Protein AF-A0A163LYG1-F1 (afdb_monomer_lite)

Secondary structure (DSSP, 8-state):
-PBPSSSS-TT-B---EEEEE--B-TT--SPEEES-S-HHHHHHHHHHHHT--GGGTGGGGG-EEEEETTPPBP-SSS---EEEEE--TT--TTTTHHHHHHHHHTT-EEEEEE-

InterPro domains:
  IPR029058 Alpha/Beta hydrolase fold [G3DSA:3.40.50.1820] (2-115)
  IPR029058 Alpha/Beta hydrolase fold [SSF53474] (12-114)

Structure (mmCIF, N/CA/C/O backbone):
data_AF-A0A163LYG1-F1
#
_entry.id   AF-A0A163LYG1-F1
#
loop_
_atom_site.group_PDB
_atom_site.id
_atom_site.type_symbol
_atom_site.label_atom_id
_atom_site.label_alt_id
_atom_site.label_comp_id
_atom_site.label_asym_id
_atom_site.label_entity_id
_atom_site.label_seq_id
_atom_site.pdbx_PDB_ins_code
_atom_site.Cartn_x
_atom_site.Cartn_y
_atom_site.Cartn_z
_atom_site.occupancy
_atom_site.B_iso_or_equiv
_atom_site.auth_seq_id
_atom_site.auth_comp_id
_atom_site.auth_asym_id
_atom_site.auth_atom_id
_atom_site.pdbx_PDB_model_num
ATOM 1 N N . MET A 1 1 ? -10.546 10.184 -18.354 1.00 76.56 1 MET A N 1
ATOM 2 C CA . MET A 1 1 ? -9.294 9.550 -17.885 1.00 76.56 1 MET A CA 1
ATOM 3 C C . MET A 1 1 ? -8.137 10.274 -18.556 1.00 76.56 1 MET A C 1
ATOM 5 O O . MET A 1 1 ? -8.327 10.710 -19.684 1.00 76.56 1 MET A O 1
ATOM 9 N N . ARG A 1 2 ? -7.017 10.506 -17.861 1.00 90.44 2 ARG A N 1
ATOM 10 C CA . ARG A 1 2 ? -5.856 11.225 -18.423 1.00 90.44 2 ARG A CA 1
ATOM 11 C C . ARG A 1 2 ? -5.076 10.302 -19.372 1.00 90.44 2 ARG A C 1
ATOM 13 O O . ARG A 1 2 ? -5.060 9.099 -19.132 1.00 90.44 2 ARG A O 1
ATOM 20 N N . GLU A 1 3 ? -4.407 10.857 -20.379 1.00 90.56 3 GLU A N 1
ATOM 21 C CA . GLU A 1 3 ? -3.452 10.114 -21.218 1.00 90.56 3 GLU A CA 1
ATOM 22 C C . GLU A 1 3 ? -2.226 9.625 -20.421 1.00 90.56 3 GLU A C 1
ATOM 24 O O . GLU A 1 3 ? -1.814 10.252 -19.427 1.00 90.56 3 GLU A O 1
ATOM 29 N N . GLU A 1 4 ? -1.657 8.502 -20.865 1.00 91.06 4 GLU A N 1
ATOM 30 C CA . GLU A 1 4 ? -0.372 7.969 -20.414 1.00 91.06 4 GLU A CA 1
ATOM 31 C C . GLU A 1 4 ? 0.779 8.618 -21.196 1.00 91.06 4 GLU A C 1
ATOM 33 O O . GLU A 1 4 ? 0.868 8.510 -22.415 1.00 91.06 4 GLU A O 1
ATOM 38 N N . LEU A 1 5 ? 1.677 9.299 -20.483 1.00 87.75 5 LEU A N 1
ATOM 39 C CA . LEU A 1 5 ? 2.778 10.058 -21.086 1.00 87.75 5 LEU A CA 1
ATOM 40 C C . LEU A 1 5 ? 4.059 9.224 -21.221 1.00 87.75 5 LEU A C 1
ATOM 42 O O . LEU A 1 5 ? 4.970 9.618 -21.944 1.00 87.75 5 LEU A O 1
ATOM 46 N N . ASN A 1 6 ? 4.128 8.078 -20.538 1.00 84.31 6 ASN A N 1
ATOM 47 C CA . ASN A 1 6 ? 5.295 7.198 -20.511 1.00 84.31 6 ASN A CA 1
ATOM 48 C C . ASN A 1 6 ? 5.199 6.037 -21.515 1.00 84.31 6 ASN A C 1
ATOM 50 O O . ASN A 1 6 ? 5.961 5.077 -21.418 1.00 84.31 6 ASN A O 1
ATOM 54 N N . THR A 1 7 ? 4.274 6.102 -22.477 1.00 86.44 7 THR A N 1
ATOM 55 C CA . THR A 1 7 ? 4.123 5.080 -23.522 1.00 86.44 7 THR A CA 1
ATOM 56 C C . THR A 1 7 ? 4.019 5.710 -24.903 1.00 86.44 7 THR A C 1
ATOM 58 O O . THR A 1 7 ? 3.594 6.852 -25.041 1.00 86.44 7 THR A O 1
ATOM 61 N N . ALA A 1 8 ? 4.406 4.958 -25.935 1.00 87.25 8 ALA A N 1
ATOM 62 C CA . ALA A 1 8 ? 4.279 5.385 -27.329 1.00 87.25 8 ALA A CA 1
ATOM 63 C C . ALA A 1 8 ? 2.859 5.181 -27.896 1.00 87.25 8 ALA A C 1
ATOM 65 O O . ALA A 1 8 ? 2.603 5.547 -29.040 1.00 87.25 8 ALA A O 1
ATOM 66 N N . GLU A 1 9 ? 1.955 4.576 -27.121 1.00 91.00 9 GLU A N 1
ATOM 67 C CA . GLU A 1 9 ? 0.589 4.273 -27.532 1.00 91.00 9 GLU A CA 1
ATOM 68 C C . GLU A 1 9 ? -0.323 5.490 -27.289 1.00 91.00 9 GLU A C 1
ATOM 70 O O . GLU A 1 9 ? -0.592 5.831 -26.138 1.00 91.00 9 GLU A O 1
ATOM 75 N N . PRO A 1 10 ? -0.813 6.157 -28.350 1.00 81.00 10 PRO A N 1
ATOM 76 C CA . PRO A 1 10 ? -1.465 7.467 -28.248 1.00 81.00 10 PRO A CA 1
ATOM 77 C C . PRO A 1 10 ? -2.848 7.445 -27.580 1.00 81.00 10 PRO A C 1
ATOM 79 O O . PRO A 1 10 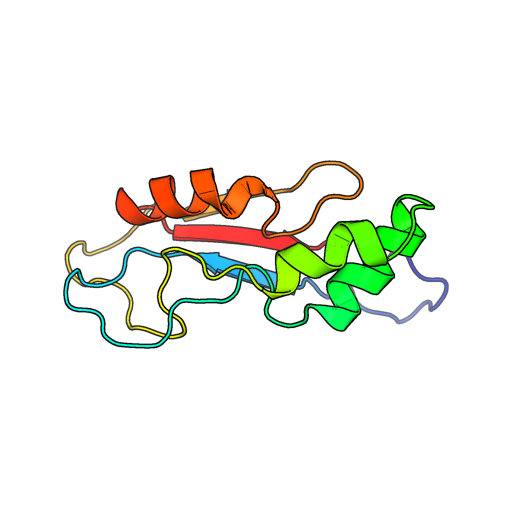? -3.356 8.504 -27.223 1.00 81.00 10 PRO A O 1
ATOM 82 N N . ASP A 1 11 ? -3.438 6.262 -27.397 1.00 89.56 11 ASP A N 1
ATOM 83 C CA . ASP A 1 11 ? -4.744 6.077 -26.754 1.00 89.56 11 ASP A CA 1
ATOM 84 C C . ASP A 1 11 ? -4.644 5.423 -25.371 1.00 89.56 11 ASP A C 1
ATOM 86 O O . ASP A 1 11 ? -5.670 5.202 -24.714 1.00 89.56 11 ASP A O 1
ATOM 90 N N . ASN A 1 12 ? -3.424 5.113 -24.921 1.00 91.19 12 ASN A N 1
ATOM 91 C CA . ASN A 1 12 ? -3.219 4.464 -23.642 1.00 91.19 12 ASN A CA 1
ATOM 92 C C . ASN A 1 12 ? -3.597 5.414 -22.501 1.00 91.19 12 ASN A C 1
ATOM 94 O O . ASN A 1 12 ? -3.168 6.571 -22.434 1.00 91.19 12 ASN A O 1
ATOM 98 N N . LYS A 1 13 ? -4.439 4.924 -21.594 1.00 92.50 13 LYS A N 1
ATOM 99 C CA . LYS A 1 13 ? -4.954 5.721 -20.485 1.00 92.50 13 LYS A CA 1
ATOM 100 C C . LYS A 1 13 ? -4.121 5.476 -19.246 1.00 92.50 13 LYS A C 1
ATOM 102 O O . LYS A 1 13 ? -3.729 4.358 -18.948 1.00 92.50 13 LYS A O 1
ATOM 107 N N . ARG A 1 14 ? -3.893 6.550 -18.492 1.00 92.06 14 ARG A N 1
ATOM 108 C CA . ARG A 1 14 ? -3.139 6.489 -17.248 1.00 92.06 14 ARG A CA 1
ATOM 109 C C . ARG A 1 14 ? -3.881 5.650 -16.215 1.00 92.06 14 ARG A C 1
ATOM 111 O O . ARG A 1 14 ? -4.900 6.095 -15.681 1.00 92.06 14 ARG A O 1
ATOM 118 N N . GLU A 1 15 ? -3.316 4.502 -15.886 1.00 91.38 15 GLU A N 1
ATOM 119 C CA . GLU A 1 15 ? -3.696 3.698 -14.730 1.00 91.38 15 GLU A CA 1
ATOM 120 C C . GLU A 1 15 ? -2.736 3.976 -13.572 1.00 91.38 15 GLU A C 1
ATOM 122 O O . GLU A 1 15 ? -1.602 4.396 -13.783 1.00 91.38 15 GLU A O 1
ATOM 127 N N . LEU A 1 16 ? -3.214 3.813 -12.340 1.00 91.31 16 LEU A N 1
ATOM 128 C CA . LEU A 1 16 ? -2.400 3.957 -11.136 1.00 91.31 16 LEU A CA 1
ATOM 129 C C . LEU A 1 16 ? -2.614 2.720 -10.281 1.00 91.31 16 LEU A C 1
ATOM 131 O O . LEU A 1 16 ? -3.743 2.437 -9.870 1.00 91.31 16 LEU A O 1
ATOM 135 N N . MET A 1 17 ? -1.533 2.008 -9.987 1.00 92.31 17 MET A N 1
ATOM 136 C CA . MET A 1 17 ? -1.581 0.944 -8.997 1.00 92.31 17 MET A CA 1
ATOM 137 C C . MET A 1 17 ? -1.428 1.571 -7.614 1.00 92.31 17 MET A C 1
ATOM 139 O O . MET A 1 17 ? -0.541 2.391 -7.379 1.00 92.31 17 MET A O 1
ATOM 143 N N . VAL A 1 18 ? -2.298 1.190 -6.683 1.00 95.56 18 VAL A N 1
ATOM 144 C CA . VAL A 1 18 ? -2.248 1.690 -5.309 1.00 95.56 18 VAL A CA 1
ATOM 145 C C . VAL A 1 18 ? -2.239 0.546 -4.316 1.00 95.56 18 VAL A C 1
ATOM 147 O O . VAL A 1 18 ? -2.827 -0.509 -4.545 1.00 95.56 18 VAL A O 1
ATOM 150 N N . GLN A 1 19 ? -1.594 0.778 -3.181 1.00 96.44 19 GLN A N 1
ATOM 151 C CA . GLN A 1 19 ? -1.684 -0.085 -2.013 1.00 96.44 19 GLN A CA 1
ATOM 152 C C . GLN A 1 19 ? -2.115 0.758 -0.822 1.00 96.44 19 GLN A C 1
ATOM 154 O O . GLN A 1 19 ? -1.637 1.876 -0.631 1.00 96.44 19 GLN A O 1
ATOM 159 N N . ILE A 1 20 ? -3.061 0.235 -0.047 1.00 97.56 20 ILE A N 1
ATOM 160 C CA . ILE A 1 20 ? -3.703 0.971 1.038 1.00 97.56 20 ILE A CA 1
ATOM 161 C C . ILE A 1 20 ? -3.410 0.251 2.347 1.00 97.56 20 ILE A C 1
ATOM 163 O O . ILE A 1 20 ? -3.716 -0.931 2.497 1.00 97.56 20 ILE A O 1
ATOM 167 N N . TRP A 1 21 ? -2.858 0.992 3.300 1.00 98.38 21 TRP A N 1
ATOM 168 C CA . TRP A 1 21 ? -2.715 0.579 4.687 1.00 98.38 21 TRP A CA 1
ATOM 169 C C . TRP A 1 21 ? -3.677 1.397 5.530 1.00 98.38 21 TRP A C 1
ATOM 171 O O . TRP A 1 21 ? -3.801 2.608 5.351 1.00 98.38 21 TRP A O 1
ATOM 181 N N . TYR A 1 22 ? -4.365 0.739 6.450 1.00 98.19 22 TYR A N 1
ATOM 182 C CA . TYR A 1 22 ? -5.356 1.383 7.296 1.00 98.19 22 TYR A CA 1
ATOM 183 C C . TYR A 1 22 ? -5.363 0.763 8.694 1.00 98.19 22 TYR A C 1
ATOM 185 O O . TYR A 1 22 ? -4.889 -0.366 8.869 1.00 98.19 22 TYR A O 1
ATOM 193 N N . PRO A 1 23 ? -5.887 1.483 9.702 1.00 98.00 23 PRO A N 1
ATOM 194 C CA . PRO A 1 23 ? -6.039 0.940 11.041 1.00 98.00 23 PRO A CA 1
ATOM 195 C C . PRO A 1 23 ? -6.990 -0.256 10.992 1.00 98.00 23 PRO A C 1
ATOM 197 O O . PRO A 1 23 ? -8.132 -0.127 10.561 1.00 98.00 23 PRO A O 1
ATOM 200 N N . ALA A 1 24 ? -6.527 -1.419 11.430 1.00 96.12 24 ALA A N 1
ATOM 201 C CA . ALA A 1 24 ? -7.352 -2.613 11.574 1.00 96.12 24 ALA A CA 1
ATOM 202 C C . ALA A 1 24 ? -7.656 -2.862 13.053 1.00 96.12 24 AL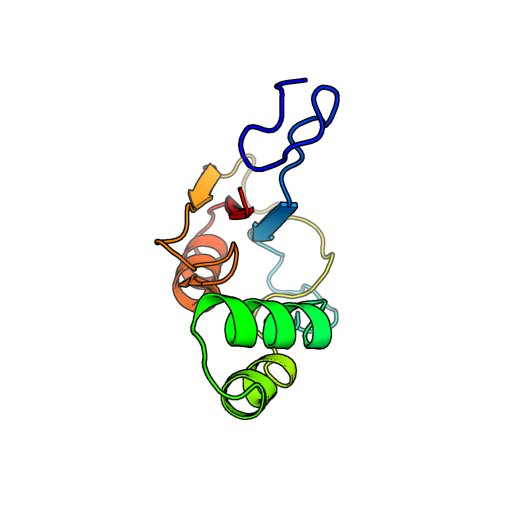A A C 1
ATOM 204 O O . ALA A 1 24 ? -6.924 -2.398 13.933 1.00 96.12 24 ALA A O 1
ATOM 205 N N . SER A 1 25 ? -8.717 -3.622 13.332 1.00 91.19 25 SER A N 1
ATOM 206 C CA . SER A 1 25 ? -9.014 -4.048 14.702 1.00 91.19 25 SER A CA 1
ATOM 207 C C . SER A 1 25 ? -7.808 -4.775 15.328 1.00 91.19 25 SER A C 1
ATOM 209 O O . SER A 1 25 ? -7.195 -5.616 14.663 1.00 91.19 25 SER A O 1
ATOM 211 N N . PRO A 1 26 ? -7.482 -4.551 16.618 1.00 84.81 26 PRO A N 1
ATOM 212 C CA . PRO A 1 26 ? -6.438 -5.307 17.315 1.00 84.81 26 PRO A CA 1
ATOM 213 C C . PRO A 1 26 ? -6.677 -6.824 17.331 1.00 84.81 26 PRO A C 1
ATOM 215 O O . PRO A 1 26 ? -5.738 -7.597 17.508 1.00 84.81 26 PRO A O 1
ATOM 218 N N . SER A 1 27 ? -7.931 -7.255 17.158 1.00 88.81 27 SER A N 1
ATOM 219 C CA . SER A 1 27 ? -8.324 -8.663 17.080 1.00 88.81 27 SER A CA 1
ATOM 220 C C . SER A 1 27 ? -8.409 -9.201 15.648 1.00 88.81 27 SER A C 1
ATOM 222 O O . SER A 1 27 ? -8.840 -10.343 15.467 1.00 88.81 27 SER A O 1
ATOM 224 N N . ALA A 1 28 ? -7.999 -8.415 14.642 1.00 90.62 28 ALA A N 1
ATOM 225 C CA . ALA A 1 28 ? -8.000 -8.823 13.243 1.00 90.62 28 ALA A CA 1
ATOM 226 C C . ALA A 1 28 ? -7.244 -10.145 13.057 1.00 90.62 28 ALA A C 1
ATOM 228 O O . ALA A 1 28 ? -6.078 -10.294 13.436 1.00 90.62 28 ALA A O 1
ATOM 229 N N . LYS A 1 29 ? -7.935 -11.120 12.463 1.00 90.31 29 LYS A N 1
ATOM 230 C CA . LYS A 1 29 ? -7.390 -12.436 12.123 1.00 90.31 29 LYS A CA 1
ATOM 231 C C . LYS A 1 29 ? -7.185 -12.505 10.619 1.00 90.31 29 LYS A C 1
ATOM 233 O O . LYS A 1 29 ? -7.999 -11.993 9.863 1.00 90.31 29 LYS A O 1
ATOM 238 N N . GLY A 1 30 ? -6.128 -13.178 10.190 1.00 91.44 30 GLY A N 1
ATOM 239 C CA . GLY A 1 30 ? -5.834 -13.359 8.776 1.00 91.44 30 GLY A CA 1
ATOM 240 C C . GLY A 1 30 ? -4.353 -13.586 8.533 1.00 91.44 30 GLY A C 1
ATOM 241 O O . GLY A 1 30 ? -3.552 -13.665 9.472 1.00 91.44 30 GLY A O 1
ATOM 242 N N . ASN A 1 31 ? -3.996 -13.686 7.258 1.00 94.62 31 ASN A N 1
ATOM 243 C CA . ASN A 1 31 ? -2.607 -13.810 6.853 1.00 94.62 31 ASN A CA 1
ATOM 244 C C . ASN A 1 31 ? -1.906 -12.460 6.969 1.00 94.62 31 ASN A C 1
ATOM 246 O O . ASN A 1 31 ? -2.471 -11.413 6.650 1.00 94.62 31 ASN A O 1
ATOM 250 N N . LYS A 1 32 ? -0.654 -12.495 7.431 1.00 95.50 32 LYS A N 1
ATOM 251 C CA . LYS A 1 32 ? 0.223 -11.335 7.308 1.00 95.50 32 LYS A CA 1
ATOM 252 C C . LYS A 1 32 ? 0.486 -11.071 5.834 1.00 95.50 32 LYS A C 1
ATOM 254 O O . LYS A 1 32 ? 0.836 -12.014 5.122 1.00 95.50 32 LYS A O 1
ATOM 259 N N . ALA A 1 33 ? 0.351 -9.813 5.434 1.00 96.00 33 ALA A N 1
ATOM 260 C CA . ALA A 1 33 ? 0.598 -9.404 4.063 1.00 96.00 33 ALA A CA 1
ATOM 261 C C . ALA A 1 33 ? 2.051 -9.701 3.674 1.00 96.00 33 ALA A C 1
ATOM 263 O O . ALA A 1 33 ? 2.952 -9.507 4.500 1.00 96.00 33 ALA A O 1
ATOM 264 N N . PRO A 1 34 ? 2.315 -10.191 2.454 1.00 95.88 34 PRO A N 1
ATOM 265 C CA . PRO A 1 34 ? 3.670 -10.203 1.929 1.00 95.88 34 PRO A CA 1
ATOM 266 C C . PRO A 1 34 ? 4.152 -8.760 1.720 1.00 95.88 34 PRO A C 1
ATOM 268 O O . PRO A 1 34 ? 3.347 -7.833 1.608 1.00 95.88 34 PRO A O 1
ATOM 271 N N . TYR A 1 35 ? 5.469 -8.554 1.674 1.00 94.94 35 TYR A N 1
ATOM 272 C CA . TYR A 1 35 ? 6.029 -7.235 1.368 1.00 94.94 35 TYR A CA 1
ATOM 273 C C . TYR A 1 35 ? 5.563 -6.732 -0.003 1.00 94.94 35 TYR A C 1
ATOM 275 O O . TYR A 1 35 ? 5.161 -5.577 -0.120 1.00 94.94 35 TYR A O 1
ATOM 283 N N . ASP A 1 36 ? 5.546 -7.616 -1.001 1.00 93.62 36 ASP A N 1
ATOM 284 C CA . ASP A 1 36 ? 4.924 -7.391 -2.303 1.00 93.62 36 ASP A CA 1
ATOM 285 C C . ASP A 1 36 ? 4.072 -8.611 -2.684 1.00 93.62 36 ASP A C 1
ATOM 287 O O . ASP A 1 36 ? 4.471 -9.751 -2.441 1.00 93.62 36 ASP A O 1
ATOM 291 N N . ALA A 1 37 ? 2.888 -8.379 -3.254 1.00 91.62 37 ALA A N 1
ATOM 292 C CA . ALA A 1 37 ? 1.971 -9.447 -3.655 1.00 91.62 37 ALA A CA 1
ATOM 293 C C . ALA A 1 37 ? 2.436 -10.194 -4.919 1.00 91.62 37 ALA A C 1
ATOM 295 O O . ALA A 1 37 ? 2.006 -11.323 -5.153 1.00 91.62 37 ALA A O 1
ATOM 296 N N . TYR A 1 38 ? 3.322 -9.586 -5.714 1.00 92.69 38 TYR A N 1
ATOM 297 C CA . TYR A 1 38 ? 3.818 -10.117 -6.982 1.00 92.69 38 TYR A CA 1
ATOM 298 C C . TYR A 1 38 ? 5.355 -10.103 -7.011 1.00 92.69 38 TYR A C 1
ATOM 300 O O . TYR A 1 38 ? 5.959 -9.357 -7.787 1.00 92.69 38 TYR A O 1
ATOM 308 N N . PRO A 1 39 ? 6.015 -10.934 -6.183 1.00 92.19 39 PRO A N 1
ATOM 309 C CA . PRO A 1 39 ? 7.464 -10.882 -6.007 1.00 92.19 39 PRO A CA 1
ATOM 310 C C . PRO A 1 39 ? 8.244 -11.101 -7.308 1.00 92.19 39 PRO A C 1
ATOM 312 O O . PRO A 1 39 ? 9.208 -10.387 -7.553 1.00 92.19 39 PRO A O 1
ATOM 315 N N . ASP A 1 40 ? 7.795 -11.994 -8.195 1.00 92.25 40 ASP A N 1
ATOM 316 C CA . ASP A 1 40 ? 8.480 -12.228 -9.474 1.00 92.25 40 ASP A CA 1
ATOM 317 C C . ASP A 1 40 ? 8.497 -10.974 -10.366 1.00 92.25 40 ASP A C 1
ATOM 319 O O . ASP A 1 40 ? 9.537 -10.640 -10.938 1.00 92.25 40 ASP A O 1
ATOM 323 N N . ILE A 1 41 ? 7.367 -10.256 -10.434 1.00 92.50 41 ILE A N 1
ATOM 324 C CA . ILE A 1 41 ? 7.225 -9.006 -11.200 1.00 92.50 41 ILE A CA 1
ATOM 325 C C . ILE A 1 41 ? 8.083 -7.910 -10.567 1.00 92.50 41 ILE A C 1
ATOM 327 O O . ILE A 1 41 ? 8.803 -7.199 -11.268 1.00 92.50 41 ILE A O 1
ATOM 331 N N . PHE A 1 42 ? 8.026 -7.795 -9.239 1.00 91.31 42 PHE A N 1
ATOM 332 C CA . PHE A 1 42 ? 8.823 -6.843 -8.477 1.00 91.31 42 PHE A CA 1
ATOM 333 C C . PHE A 1 42 ? 10.323 -7.034 -8.740 1.00 91.31 42 PHE A C 1
ATOM 335 O O . PHE A 1 42 ? 11.037 -6.079 -9.045 1.00 91.31 42 PHE A O 1
ATOM 342 N N . GLU A 1 43 ? 10.803 -8.274 -8.646 1.00 93.81 43 GLU A N 1
ATOM 343 C CA . GLU A 1 43 ? 12.209 -8.623 -8.826 1.00 93.81 43 GLU A CA 1
ATOM 344 C C . GLU A 1 43 ? 12.707 -8.313 -10.244 1.00 93.81 43 GLU A C 1
ATOM 346 O O . GLU A 1 43 ? 13.797 -7.757 -10.405 1.00 93.81 43 GLU A O 1
ATOM 351 N N . ASP A 1 44 ? 11.914 -8.653 -11.267 1.00 93.38 44 ASP A N 1
ATOM 352 C CA . ASP A 1 44 ? 12.248 -8.366 -12.664 1.00 93.38 44 ASP A CA 1
ATOM 353 C C . ASP A 1 44 ? 12.265 -6.858 -12.938 1.00 93.38 44 ASP A C 1
ATOM 355 O O . ASP A 1 44 ? 13.219 -6.352 -13.538 1.00 93.38 44 ASP A O 1
ATOM 359 N N . GLY A 1 45 ? 11.267 -6.124 -12.437 1.00 91.00 45 GLY A N 1
ATOM 360 C CA . GLY A 1 45 ? 11.187 -4.670 -12.579 1.00 91.00 45 GLY A CA 1
ATOM 361 C C . GLY A 1 45 ? 12.381 -3.953 -11.946 1.00 91.00 45 GLY A C 1
ATOM 362 O O . GLY A 1 45 ? 13.021 -3.122 -12.591 1.00 91.00 45 GLY A O 1
ATOM 363 N N . TYR A 1 46 ? 12.749 -4.320 -10.717 1.00 91.56 46 TYR A N 1
ATOM 364 C CA . TYR A 1 46 ? 13.898 -3.731 -10.022 1.00 91.56 46 TYR A CA 1
ATOM 365 C C . TYR A 1 46 ? 15.239 -4.089 -10.664 1.00 91.56 46 TYR A C 1
ATOM 367 O O . TYR A 1 46 ? 16.126 -3.236 -10.758 1.00 91.56 46 TYR A O 1
ATOM 375 N N . SER A 1 47 ? 15.394 -5.333 -11.126 1.00 94.12 47 SER A N 1
ATOM 376 C CA . SER A 1 47 ? 16.596 -5.765 -11.842 1.00 94.12 47 SER A CA 1
ATOM 377 C C . SER A 1 47 ? 16.830 -4.920 -13.095 1.00 94.12 47 SER A C 1
ATOM 379 O O . SER A 1 47 ? 17.945 -4.433 -13.297 1.00 94.12 47 SER A O 1
ATOM 381 N N . GLN A 1 48 ? 15.777 -4.685 -13.884 1.00 92.94 48 GLN A N 1
ATOM 382 C CA . GLN A 1 48 ? 15.833 -3.857 -15.089 1.00 92.94 48 GLN A CA 1
ATOM 383 C C . GLN A 1 48 ? 16.068 -2.380 -14.759 1.00 92.94 48 GLN A C 1
ATOM 385 O O . GLN A 1 48 ? 16.994 -1.777 -15.295 1.00 92.94 48 GLN A O 1
ATOM 390 N N . ALA A 1 49 ? 15.288 -1.805 -13.839 1.00 90.69 49 ALA A N 1
ATOM 391 C CA . ALA A 1 49 ? 15.368 -0.382 -13.505 1.00 90.69 49 ALA A CA 1
ATOM 392 C C . ALA A 1 49 ? 16.732 0.022 -12.920 1.00 90.69 49 ALA A C 1
ATOM 394 O O . ALA A 1 49 ? 17.226 1.120 -13.180 1.00 90.69 49 ALA A O 1
ATOM 395 N N . LEU A 1 50 ? 17.352 -0.861 -12.130 1.00 92.19 50 LEU A N 1
ATOM 396 C CA . LEU A 1 50 ? 18.622 -0.584 -11.455 1.00 92.19 50 LEU A CA 1
ATOM 397 C C . LEU A 1 50 ? 19.841 -1.222 -12.134 1.00 92.19 50 LEU A C 1
ATOM 399 O O . LEU A 1 50 ? 20.955 -1.023 -11.655 1.00 92.19 50 LEU A O 1
ATOM 403 N N . HIS A 1 51 ? 19.658 -1.971 -13.227 1.00 94.56 51 HIS A N 1
ATOM 404 C CA . HIS A 1 51 ? 20.718 -2.734 -13.902 1.00 94.56 51 HIS A CA 1
ATOM 405 C C . HIS A 1 51 ? 21.504 -3.650 -12.944 1.00 94.56 51 HIS A C 1
ATOM 407 O O . HIS A 1 51 ? 22.731 -3.749 -13.005 1.00 94.56 51 HIS A O 1
ATOM 413 N N . MET A 1 52 ? 20.792 -4.318 -12.032 1.00 95.00 52 MET A N 1
ATOM 414 C CA . MET A 1 52 ? 21.374 -5.175 -10.994 1.00 95.00 52 MET A CA 1
ATOM 415 C C . MET A 1 52 ? 20.862 -6.617 -11.082 1.00 95.00 52 MET A C 1
ATOM 417 O O . MET A 1 52 ? 19.747 -6.837 -11.551 1.00 95.00 52 MET A O 1
ATOM 421 N N . PRO A 1 53 ? 21.619 -7.623 -10.599 1.00 95.75 53 PRO A N 1
ATOM 422 C CA . PRO A 1 53 ? 21.174 -9.015 -10.625 1.00 95.75 53 PRO A CA 1
ATOM 423 C C . PRO A 1 53 ? 19.871 -9.248 -9.842 1.00 95.75 53 PRO A C 1
ATOM 425 O O . PRO A 1 53 ? 19.790 -8.904 -8.662 1.00 95.75 53 PRO A O 1
ATOM 428 N N . LYS A 1 54 ? 18.898 -9.938 -10.460 1.00 93.31 54 LYS A N 1
ATOM 429 C CA . LYS A 1 54 ? 17.600 -10.320 -9.856 1.00 93.31 54 LYS A CA 1
ATOM 430 C C . LYS A 1 54 ? 17.729 -10.953 -8.464 1.00 93.31 54 LYS A C 1
ATOM 432 O O . LYS A 1 54 ? 16.936 -10.676 -7.569 1.00 93.31 54 LYS A O 1
ATOM 437 N N . MET A 1 55 ? 18.774 -11.762 -8.255 1.00 92.62 55 MET A N 1
ATOM 438 C CA . MET A 1 55 ? 19.041 -12.453 -6.986 1.00 92.62 55 MET A CA 1
ATOM 439 C C . MET A 1 55 ? 19.100 -11.508 -5.772 1.00 92.62 55 MET A C 1
ATOM 441 O O . MET A 1 55 ? 18.771 -11.939 -4.670 1.00 92.62 55 MET A O 1
ATOM 445 N N . LEU A 1 56 ? 19.466 -10.233 -5.955 1.00 93.06 56 LEU A N 1
ATOM 446 C CA . LEU A 1 56 ? 19.514 -9.251 -4.866 1.00 93.06 56 LEU A CA 1
ATOM 447 C C . LEU A 1 56 ? 18.125 -8.890 -4.314 1.00 93.06 56 LEU A C 1
ATOM 449 O O . LEU A 1 56 ? 18.021 -8.497 -3.154 1.00 93.06 56 LEU A O 1
ATOM 453 N N . PHE A 1 57 ? 17.066 -9.053 -5.109 1.00 92.38 57 PHE A N 1
ATOM 454 C CA . PHE A 1 57 ? 15.698 -8.674 -4.738 1.00 92.38 57 PHE A CA 1
ATOM 455 C C . PHE A 1 57 ? 14.851 -9.860 -4.273 1.00 92.38 57 PHE A C 1
ATOM 457 O O . PH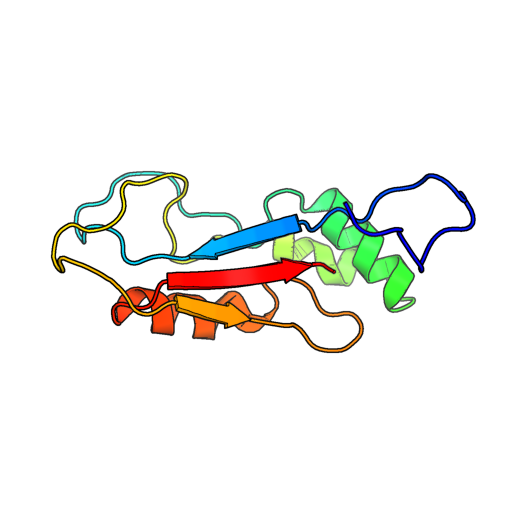E A 1 57 ? 13.848 -9.663 -3.592 1.00 92.38 57 PHE A O 1
ATOM 464 N N . LYS A 1 58 ? 15.294 -11.094 -4.541 1.00 91.56 58 LYS A N 1
ATOM 465 C CA . LYS A 1 58 ? 14.538 -12.323 -4.258 1.00 91.56 58 LYS A CA 1
ATOM 466 C C . LYS A 1 58 ? 14.105 -12.487 -2.803 1.00 91.56 58 LYS A C 1
ATOM 468 O O . LYS A 1 58 ? 13.026 -12.991 -2.503 1.00 91.56 58 LYS A O 1
ATOM 473 N N . ASN A 1 59 ? 14.944 -12.040 -1.872 1.00 90.25 59 ASN A N 1
ATOM 474 C CA . ASN A 1 59 ? 14.640 -12.151 -0.448 1.00 90.25 59 ASN A CA 1
ATOM 475 C C . ASN A 1 59 ? 13.437 -11.292 -0.035 1.00 90.25 59 ASN A C 1
ATOM 477 O O . ASN A 1 59 ? 12.778 -11.632 0.944 1.00 90.25 59 ASN A O 1
ATOM 481 N N . LEU A 1 60 ? 13.125 -10.219 -0.773 1.00 89.62 60 LEU A N 1
ATOM 482 C CA . LEU A 1 60 ? 11.982 -9.354 -0.475 1.00 89.62 60 LEU A CA 1
ATOM 483 C C . LEU A 1 60 ? 10.652 -10.096 -0.655 1.00 89.62 60 LEU A C 1
ATOM 485 O O . LEU A 1 60 ? 9.744 -9.901 0.150 1.00 89.62 60 LEU A O 1
ATOM 489 N N . GLY A 1 61 ? 10.568 -11.026 -1.612 1.00 89.62 61 GLY A N 1
ATOM 490 C CA . GLY A 1 61 ? 9.391 -11.876 -1.813 1.00 89.62 61 GLY A CA 1
ATOM 491 C C . GLY A 1 61 ? 9.122 -12.884 -0.690 1.00 89.62 61 GLY A C 1
ATOM 492 O O . GLY A 1 61 ? 8.039 -13.458 -0.618 1.00 89.62 61 GLY A O 1
ATOM 493 N N . LEU A 1 62 ? 10.083 -13.094 0.215 1.00 91.88 62 LEU A N 1
ATOM 494 C CA . LEU A 1 62 ? 9.937 -13.987 1.370 1.00 91.88 62 LEU A CA 1
ATOM 495 C C . LEU A 1 62 ? 9.480 -13.248 2.638 1.00 91.88 62 LEU A C 1
ATOM 497 O O . LEU A 1 62 ? 9.181 -13.885 3.652 1.00 91.88 62 LEU A O 1
ATOM 501 N N . ILE A 1 63 ? 9.450 -11.913 2.611 1.00 94.50 63 ILE A N 1
ATOM 502 C CA . ILE A 1 63 ? 9.140 -11.090 3.779 1.00 94.50 63 ILE A CA 1
ATOM 503 C C . ILE A 1 63 ? 7.626 -10.999 3.959 1.00 94.50 63 ILE A C 1
ATOM 505 O O . ILE A 1 63 ? 6.893 -10.635 3.043 1.00 94.50 63 ILE A O 1
ATOM 509 N N . LYS A 1 64 ? 7.172 -11.259 5.187 1.00 96.00 64 LYS A N 1
ATOM 510 C CA . LYS A 1 64 ? 5.824 -10.911 5.649 1.00 96.00 64 LYS A CA 1
ATOM 511 C C . LYS A 1 64 ? 5.886 -9.645 6.492 1.00 96.00 64 LYS A C 1
ATOM 513 O O . LYS A 1 64 ? 6.763 -9.515 7.349 1.00 96.00 64 LYS A O 1
ATOM 518 N N . THR A 1 65 ? 4.964 -8.725 6.255 1.00 96.00 65 THR A N 1
ATOM 519 C CA . THR A 1 65 ? 4.869 -7.455 6.975 1.00 96.00 65 THR A CA 1
ATOM 520 C C . THR A 1 65 ? 4.072 -7.619 8.276 1.00 96.00 65 THR A C 1
ATOM 522 O O . THR A 1 65 ? 3.727 -8.738 8.679 1.00 96.00 65 THR A O 1
ATOM 525 N N . ARG A 1 66 ? 3.804 -6.522 8.999 1.00 95.50 66 ARG A N 1
ATOM 526 C CA . ARG A 1 66 ? 2.956 -6.570 10.201 1.00 95.50 66 ARG A CA 1
ATOM 527 C C . ARG A 1 66 ? 1.477 -6.359 9.889 1.00 95.50 66 ARG A C 1
ATOM 529 O O . ARG A 1 66 ? 0.656 -6.709 10.741 1.00 95.50 66 ARG A O 1
ATOM 536 N N . ALA A 1 67 ? 1.135 -5.858 8.709 1.00 96.19 67 ALA A N 1
ATOM 537 C CA . ALA A 1 67 ? -0.231 -5.735 8.220 1.00 96.19 67 ALA A CA 1
ATOM 538 C C . ALA A 1 67 ? -0.902 -7.105 8.031 1.00 96.19 67 ALA A C 1
ATOM 540 O O . ALA A 1 67 ? -0.241 -8.124 7.820 1.00 96.19 67 ALA A O 1
ATOM 541 N N . VAL A 1 68 ? -2.229 -7.124 8.132 1.00 96.62 68 VAL A N 1
ATOM 542 C CA . VAL A 1 68 ? -3.076 -8.285 7.831 1.00 96.62 68 VAL A CA 1
ATOM 543 C C . VAL A 1 68 ? -3.829 -7.980 6.543 1.00 96.62 68 VAL A C 1
ATOM 545 O O . VAL A 1 68 ? -4.344 -6.874 6.387 1.00 96.62 68 VAL A O 1
ATOM 548 N N . GLU A 1 69 ? -3.864 -8.928 5.612 1.00 94.94 69 GLU A N 1
ATOM 549 C CA . GLU A 1 69 ? -4.511 -8.725 4.313 1.00 94.94 69 GLU A CA 1
ATOM 550 C C . GLU A 1 69 ? -6.034 -8.685 4.430 1.00 94.94 69 GLU A C 1
ATOM 552 O O . GLU A 1 69 ? -6.620 -9.482 5.162 1.00 94.94 69 GLU A O 1
ATOM 557 N N . ALA A 1 70 ? -6.656 -7.787 3.655 1.00 90.25 70 ALA A N 1
ATOM 558 C CA . ALA A 1 70 ? -8.100 -7.740 3.399 1.00 90.25 70 ALA A CA 1
ATOM 559 C C . ALA A 1 70 ? -8.993 -7.851 4.655 1.00 90.25 70 ALA A C 1
ATOM 561 O O . ALA A 1 70 ? -10.068 -8.447 4.610 1.00 90.25 70 ALA A O 1
ATOM 562 N N . THR A 1 71 ? -8.544 -7.285 5.777 1.00 94.00 71 THR A N 1
ATOM 563 C CA . THR A 1 71 ? -9.332 -7.201 7.013 1.00 94.00 71 THR A CA 1
ATOM 564 C C . THR A 1 71 ? -10.254 -5.984 6.990 1.00 94.00 71 THR A C 1
ATOM 566 O O . THR A 1 71 ? -10.105 -5.076 6.184 1.00 94.00 71 THR A O 1
ATOM 569 N N . GLU A 1 72 ? -11.222 -5.927 7.893 1.00 94.56 72 GLU A N 1
ATOM 570 C CA . GLU A 1 72 ? -12.062 -4.740 8.027 1.00 94.56 72 GLU A CA 1
ATOM 571 C C . GLU A 1 72 ? -11.276 -3.552 8.608 1.00 94.56 72 GLU A C 1
ATOM 573 O O . GLU A 1 72 ? -10.380 -3.720 9.449 1.00 94.56 72 GLU A O 1
ATOM 578 N N . LEU A 1 73 ? -11.630 -2.347 8.149 1.00 96.00 73 LEU A N 1
ATOM 579 C CA . LEU A 1 73 ? -11.209 -1.087 8.757 1.00 96.00 73 LEU A CA 1
ATOM 580 C C . LEU A 1 73 ? -11.707 -1.038 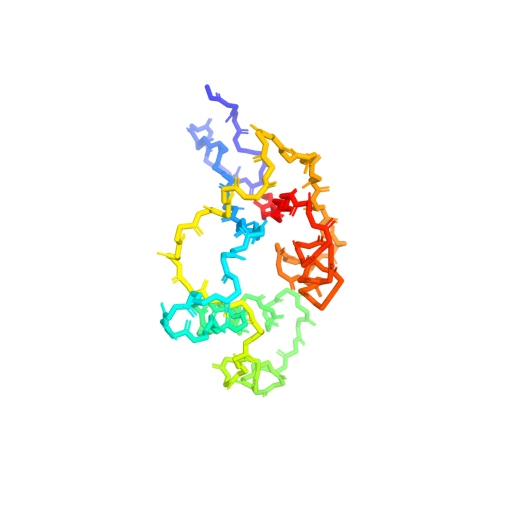10.207 1.00 96.00 73 LEU A C 1
ATOM 582 O O . LEU A 1 73 ? -12.840 -1.409 10.497 1.00 96.00 73 LEU A O 1
ATOM 586 N N . SER A 1 74 ? -10.857 -0.565 11.110 1.00 96.62 74 SER A N 1
ATOM 587 C CA . SER A 1 74 ? -11.193 -0.367 12.518 1.00 96.62 74 SER A CA 1
ATOM 588 C C . SER A 1 74 ? -12.365 0.608 12.693 1.00 96.62 74 SER A C 1
ATOM 590 O O . SER A 1 74 ? -12.431 1.637 12.027 1.00 96.62 74 SER A O 1
ATOM 592 N N . ASP A 1 75 ? -13.255 0.318 13.640 1.00 94.94 75 ASP A N 1
ATOM 593 C CA . ASP A 1 75 ? -14.416 1.139 14.018 1.00 94.94 75 ASP A CA 1
ATOM 594 C C . ASP A 1 75 ? -14.142 2.059 15.225 1.00 94.94 75 ASP A C 1
ATOM 596 O O . ASP A 1 75 ? -15.017 2.790 15.688 1.00 94.94 75 ASP A O 1
ATOM 600 N N . THR A 1 76 ? -12.905 2.059 15.730 1.00 94.75 76 THR A N 1
ATOM 601 C CA . THR A 1 76 ? -12.481 2.848 16.901 1.00 94.75 76 THR A CA 1
ATOM 602 C C . THR A 1 76 ? -12.560 4.363 16.706 1.00 94.75 76 THR A C 1
ATOM 604 O O . THR A 1 76 ? -12.540 5.100 17.693 1.00 94.75 76 THR A O 1
ATOM 607 N N . ALA A 1 77 ? -12.644 4.843 15.462 1.00 95.25 77 ALA A N 1
ATOM 608 C CA . ALA A 1 77 ? -12.846 6.248 15.141 1.00 95.25 77 ALA A CA 1
ATOM 609 C C . ALA A 1 77 ? -13.884 6.407 14.015 1.00 95.25 77 ALA A C 1
ATOM 611 O O . ALA A 1 77 ? -13.932 5.582 13.104 1.00 95.25 77 ALA A O 1
ATOM 612 N N . PRO A 1 78 ? -14.682 7.492 14.020 1.00 95.38 78 PRO A N 1
ATOM 613 C CA . PRO A 1 78 ? -15.684 7.740 12.981 1.00 95.38 78 PRO A CA 1
ATOM 614 C C . PRO A 1 78 ? -15.072 8.124 11.622 1.00 95.38 78 PRO A C 1
ATOM 616 O O . PRO A 1 78 ? -15.754 8.060 10.603 1.00 95.38 78 PRO A O 1
ATOM 619 N N . ALA A 1 79 ? -13.810 8.564 11.606 1.00 97.12 79 ALA A N 1
ATOM 620 C CA . ALA A 1 79 ? -13.046 8.893 10.408 1.00 97.12 79 ALA A CA 1
ATOM 621 C C . ALA A 1 79 ? -11.540 8.849 10.709 1.00 97.12 79 ALA A C 1
ATOM 623 O O . ALA A 1 79 ? -11.128 9.068 11.850 1.00 97.12 79 ALA A O 1
ATOM 624 N N . TYR A 1 80 ? -10.727 8.638 9.671 1.00 98.38 80 TYR A N 1
ATOM 625 C CA . TYR A 1 80 ? -9.266 8.637 9.757 1.00 98.38 80 TYR A CA 1
ATOM 626 C C . TYR A 1 80 ? -8.660 9.643 8.764 1.00 98.38 80 TYR A C 1
ATOM 628 O O . TYR A 1 80 ? -9.124 9.715 7.622 1.00 98.38 80 TYR A O 1
ATOM 636 N N . PRO A 1 81 ? -7.627 10.416 9.150 1.00 98.50 81 PRO A N 1
ATOM 637 C CA . PRO A 1 81 ? -6.858 11.222 8.206 1.00 98.50 81 PRO A CA 1
ATOM 638 C C . PRO A 1 81 ? -6.207 10.346 7.127 1.00 98.50 81 PRO A C 1
ATOM 640 O O . PRO A 1 81 ? -5.713 9.253 7.411 1.00 98.50 81 PRO A O 1
ATOM 643 N N . VAL A 1 82 ? -6.181 10.856 5.892 1.00 98.69 82 VAL A N 1
ATOM 644 C CA . VAL A 1 82 ? -5.604 10.169 4.729 1.00 98.69 82 VAL A CA 1
ATOM 645 C C . VAL A 1 82 ? -4.278 10.815 4.344 1.00 98.69 82 VAL A C 1
ATOM 647 O O . VAL A 1 82 ? -4.198 12.032 4.176 1.00 98.69 82 VAL A O 1
ATOM 650 N N . LEU A 1 83 ? -3.248 9.992 4.166 1.00 98.62 83 LEU A N 1
ATOM 651 C CA . LEU A 1 83 ? -1.931 10.383 3.677 1.00 98.62 83 LEU A CA 1
ATOM 652 C C . LEU A 1 83 ? -1.660 9.715 2.329 1.00 98.62 83 LEU A C 1
ATOM 654 O O . LEU A 1 83 ? -1.842 8.507 2.177 1.00 98.62 83 LEU A O 1
ATOM 658 N N . LEU A 1 84 ? -1.181 10.495 1.362 1.00 98.00 84 LEU A N 1
ATOM 659 C CA . LEU A 1 84 ? -0.668 9.970 0.100 1.00 98.00 84 LEU A CA 1
ATOM 660 C C . LEU A 1 84 ? 0.849 9.821 0.208 1.00 98.00 84 LEU A C 1
ATOM 662 O O . LEU A 1 84 ? 1.555 10.792 0.482 1.00 98.00 84 LEU A O 1
ATOM 666 N N . PHE A 1 85 ? 1.342 8.608 -0.011 1.00 97.69 85 PHE A N 1
ATOM 667 C CA . PHE A 1 85 ? 2.763 8.317 -0.100 1.00 97.69 85 PHE A CA 1
ATOM 668 C C . PHE A 1 85 ? 3.176 8.233 -1.571 1.00 97.69 85 PHE A C 1
ATOM 670 O O . PHE A 1 85 ? 2.703 7.379 -2.320 1.00 97.69 85 PHE A O 1
ATOM 677 N N . SER A 1 86 ? 4.089 9.123 -1.958 1.00 95.00 86 SER A N 1
ATOM 678 C CA . SER A 1 86 ? 4.773 9.093 -3.248 1.00 95.00 86 SER A CA 1
ATOM 679 C C . SER A 1 86 ? 6.209 8.651 -3.021 1.00 95.00 86 SER A C 1
ATOM 681 O O . SER A 1 86 ? 6.938 9.267 -2.241 1.00 95.00 86 SER A O 1
ATOM 683 N N . HIS A 1 87 ? 6.613 7.592 -3.706 1.00 94.00 87 HIS A N 1
ATOM 684 C CA . HIS A 1 87 ? 7.959 7.051 -3.598 1.00 94.00 87 HIS A CA 1
ATOM 685 C C . HIS A 1 87 ? 8.995 7.928 -4.321 1.00 94.00 87 HIS A C 1
ATOM 687 O O . HIS A 1 87 ? 8.656 8.811 -5.114 1.00 94.00 87 HIS A O 1
ATOM 693 N N . GLY A 1 88 ? 10.280 7.682 -4.043 1.00 92.62 88 GLY A N 1
ATOM 694 C CA . GLY A 1 88 ? 11.387 8.341 -4.742 1.00 92.62 88 GLY A CA 1
ATOM 695 C C . GLY A 1 88 ? 11.587 7.810 -6.166 1.00 92.62 88 GLY A C 1
ATOM 696 O O . GLY A 1 88 ? 10.926 6.867 -6.590 1.00 92.62 88 GLY A O 1
ATOM 697 N N . PHE A 1 89 ? 12.528 8.381 -6.917 1.00 90.06 89 PHE A N 1
ATOM 698 C CA . PHE A 1 89 ? 12.893 7.858 -8.240 1.00 90.06 89 PHE A CA 1
ATOM 699 C C . PHE A 1 89 ? 13.296 6.369 -8.163 1.00 90.06 89 PHE A C 1
ATOM 701 O O . PHE A 1 89 ? 14.021 5.985 -7.245 1.00 90.06 89 PHE A O 1
ATOM 708 N N . ASN A 1 90 ? 12.806 5.536 -9.092 1.00 88.50 90 ASN A N 1
ATOM 709 C CA . ASN A 1 90 ? 12.915 4.061 -9.069 1.00 88.50 90 ASN A CA 1
ATOM 710 C C . ASN A 1 90 ? 12.355 3.384 -7.797 1.00 88.50 90 ASN A C 1
ATOM 712 O O . ASN A 1 90 ? 12.711 2.251 -7.464 1.00 88.50 90 ASN A O 1
ATOM 716 N N . GLY A 1 91 ? 11.523 4.098 -7.043 1.00 90.75 91 GLY A N 1
ATOM 717 C CA . GLY A 1 91 ? 10.777 3.560 -5.917 1.00 90.75 91 GLY A CA 1
ATOM 718 C C . GLY A 1 91 ? 9.504 2.843 -6.357 1.00 90.75 91 GLY A C 1
ATOM 719 O O . GLY A 1 91 ? 9.208 2.736 -7.544 1.00 90.75 91 GLY A O 1
ATOM 720 N N . VAL A 1 92 ? 8.758 2.389 -5.357 1.00 92.12 92 VAL A N 1
ATOM 721 C CA . VAL A 1 92 ? 7.462 1.717 -5.493 1.00 92.12 92 VAL A CA 1
ATOM 722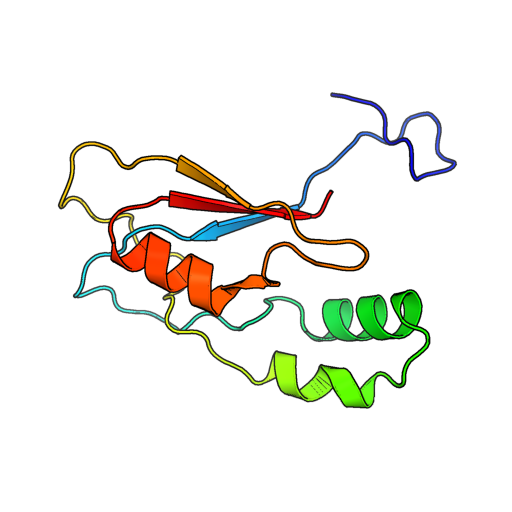 C C . VAL A 1 92 ? 6.560 2.080 -4.313 1.00 92.12 92 VAL A C 1
ATOM 724 O O . VAL A 1 92 ? 7.033 2.532 -3.263 1.00 92.12 92 VAL A O 1
ATOM 727 N N . LYS A 1 93 ? 5.259 1.834 -4.444 1.00 94.50 93 LYS A N 1
ATOM 728 C CA . LYS A 1 93 ? 4.193 2.118 -3.470 1.00 94.50 93 LYS A CA 1
ATOM 729 C C . LYS A 1 93 ? 4.473 1.621 -2.047 1.00 94.50 93 LYS A C 1
ATOM 731 O O . LYS A 1 93 ? 3.992 2.225 -1.094 1.00 94.50 93 LYS A O 1
ATOM 736 N N . ASN A 1 94 ? 5.266 0.561 -1.887 1.00 94.62 94 ASN A N 1
ATOM 737 C CA . ASN A 1 94 ? 5.634 -0.084 -0.618 1.00 94.62 94 ASN A CA 1
ATOM 738 C C . ASN A 1 94 ? 7.075 0.231 -0.140 1.00 94.62 94 ASN A C 1
ATOM 740 O O . ASN A 1 94 ? 7.527 -0.338 0.861 1.00 94.62 94 ASN A O 1
ATOM 744 N N . GLN A 1 95 ? 7.797 1.171 -0.771 1.00 93.69 95 GLN A N 1
ATOM 745 C CA . GLN A 1 95 ? 9.200 1.498 -0.444 1.00 93.69 95 GLN A CA 1
ATOM 746 C C . GLN A 1 95 ? 9.413 1.840 1.046 1.00 93.69 95 GLN A C 1
ATOM 748 O O . GLN A 1 95 ? 10.397 1.410 1.644 1.00 93.69 95 GLN A O 1
ATOM 753 N N . ASN A 1 96 ? 8.453 2.524 1.682 1.00 95.94 96 ASN A N 1
ATOM 754 C CA . ASN A 1 96 ? 8.518 2.919 3.096 1.00 95.94 96 ASN A CA 1
ATOM 755 C C . ASN A 1 96 ? 7.561 2.123 4.000 1.00 95.94 96 ASN A C 1
ATOM 757 O O . ASN A 1 96 ? 7.068 2.660 4.993 1.00 95.94 96 ASN A O 1
ATOM 761 N N . THR A 1 97 ? 7.312 0.842 3.696 1.00 96.56 97 THR A N 1
ATOM 762 C CA . THR A 1 97 ? 6.336 0.001 4.425 1.00 96.56 97 THR A CA 1
ATOM 763 C C . THR A 1 97 ? 6.465 0.095 5.948 1.00 96.56 97 THR A C 1
ATOM 765 O O . THR A 1 97 ? 5.452 0.204 6.628 1.00 96.56 97 THR A O 1
ATOM 768 N N . PHE A 1 98 ? 7.680 0.137 6.512 1.00 96.00 98 PHE A N 1
ATOM 769 C CA . PHE A 1 98 ? 7.837 0.239 7.970 1.00 96.00 98 PHE A CA 1
ATOM 770 C C . PHE A 1 98 ? 7.239 1.533 8.553 1.00 96.00 98 PHE A C 1
ATOM 772 O O . PHE A 1 98 ? 6.591 1.488 9.595 1.00 96.00 98 PHE A O 1
ATOM 779 N N . GLN A 1 99 ? 7.435 2.681 7.893 1.00 98.12 99 GLN A N 1
ATOM 780 C CA . GLN A 1 99 ? 6.884 3.970 8.334 1.00 98.12 99 GLN A CA 1
ATOM 781 C C . GLN A 1 99 ? 5.383 4.008 8.092 1.00 98.12 99 GLN A C 1
ATOM 783 O O . GLN A 1 99 ? 4.629 4.472 8.941 1.00 98.12 99 GLN A O 1
ATOM 788 N N . ILE A 1 100 ? 4.956 3.478 6.947 1.00 98.44 100 ILE A N 1
ATOM 789 C CA . ILE A 1 100 ? 3.554 3.397 6.555 1.00 98.44 100 ILE A CA 1
ATOM 790 C C . ILE A 1 100 ? 2.757 2.569 7.572 1.00 98.44 100 ILE A C 1
ATOM 792 O O . ILE A 1 100 ? 1.722 3.025 8.051 1.00 98.44 100 ILE A O 1
ATOM 796 N N . GLU A 1 101 ? 3.261 1.401 7.976 1.00 97.88 101 GLU A N 1
ATOM 797 C CA . GLU A 1 101 ? 2.615 0.565 8.994 1.00 97.88 101 GLU A CA 1
ATOM 798 C C . GLU A 1 101 ? 2.581 1.240 10.368 1.00 97.88 101 GLU A C 1
ATOM 800 O O . GLU A 1 101 ? 1.588 1.106 11.082 1.00 97.88 101 GLU A O 1
ATOM 805 N N . GLN A 1 102 ? 3.626 1.990 10.740 1.00 98.31 102 GLN A N 1
ATOM 806 C CA . GLN A 1 102 ? 3.602 2.790 11.967 1.00 98.31 102 GLN A CA 1
ATOM 807 C C . GLN A 1 102 ? 2.541 3.890 11.901 1.00 98.31 102 GLN A C 1
ATOM 809 O O . GLN A 1 102 ? 1.796 4.069 12.856 1.00 98.31 102 GLN A O 1
ATOM 814 N N . LEU A 1 103 ? 2.413 4.611 10.789 1.00 98.56 103 LEU A N 1
ATOM 815 C CA . LEU A 1 103 ? 1.353 5.609 10.629 1.00 98.56 103 LEU A CA 1
ATOM 816 C C . LEU A 1 103 ? -0.033 4.952 10.702 1.00 98.56 103 LEU A C 1
ATOM 818 O O . LEU A 1 103 ? -0.895 5.414 11.449 1.00 98.56 103 LEU A O 1
ATOM 822 N N . ALA A 1 104 ? -0.229 3.825 10.018 1.00 98.06 104 ALA A N 1
ATOM 823 C CA . ALA A 1 104 ? -1.486 3.086 10.063 1.00 98.06 104 ALA A CA 1
ATOM 824 C C . ALA A 1 104 ? -1.846 2.615 11.479 1.00 98.06 104 ALA A C 1
ATOM 826 O O . ALA A 1 104 ? -2.990 2.764 11.907 1.00 98.06 104 ALA A O 1
ATOM 827 N N . SER A 1 105 ? -0.870 2.145 12.263 1.00 96.75 105 SER A N 1
ATOM 828 C CA . SER A 1 105 ? -1.115 1.758 13.657 1.00 96.75 105 SER A CA 1
ATOM 829 C C . SER A 1 105 ? -1.465 2.935 14.576 1.00 96.75 105 SER A C 1
ATOM 831 O O . SER A 1 105 ? -1.943 2.707 15.682 1.00 96.75 105 SER A O 1
ATOM 833 N N . HIS A 1 106 ? -1.232 4.177 14.140 1.00 97.38 106 HIS 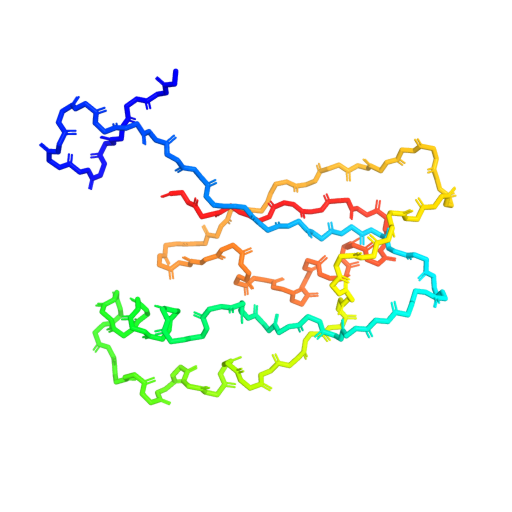A N 1
ATOM 834 C CA . HIS A 1 106 ? -1.559 5.404 14.874 1.00 97.38 106 HIS A CA 1
ATOM 835 C C . HIS A 1 106 ? -2.800 6.127 14.324 1.00 97.38 106 HIS A C 1
ATOM 837 O O . HIS A 1 106 ? -3.032 7.286 14.663 1.00 97.38 106 HIS A O 1
ATOM 843 N N . GLY A 1 107 ? -3.617 5.457 13.506 1.00 97.88 107 GLY A N 1
ATOM 844 C CA . GLY A 1 107 ? -4.899 6.009 13.066 1.00 97.88 107 GLY A CA 1
ATOM 845 C C . GLY A 1 107 ? -4.842 6.786 11.751 1.00 97.88 107 GLY A C 1
ATOM 846 O O . GLY A 1 107 ? -5.683 7.649 11.534 1.00 97.88 107 GLY A O 1
ATOM 847 N N . TYR A 1 108 ? -3.880 6.506 10.872 1.00 98.62 108 TYR A N 1
ATOM 848 C CA . TYR A 1 108 ? -3.844 7.084 9.525 1.00 98.62 108 TYR A CA 1
ATOM 849 C C . TYR A 1 108 ? -4.220 6.043 8.472 1.00 98.62 108 TYR A C 1
ATOM 851 O O . TYR A 1 108 ? -3.778 4.900 8.529 1.00 98.62 108 TYR A O 1
ATOM 859 N N . ILE A 1 109 ? -4.990 6.445 7.465 1.00 98.69 109 ILE A N 1
ATOM 860 C CA . ILE A 1 109 ? -5.058 5.696 6.210 1.00 98.69 109 ILE A CA 1
ATOM 861 C C . ILE A 1 109 ? -3.912 6.200 5.341 1.00 98.69 109 ILE A C 1
ATOM 863 O O . ILE A 1 109 ? -3.782 7.401 5.118 1.00 98.69 109 ILE A O 1
ATOM 867 N N . VAL A 1 110 ? -3.074 5.298 4.848 1.00 98.75 110 VAL A N 1
ATOM 868 C CA . VAL A 1 110 ? -1.940 5.637 3.989 1.00 98.75 110 VAL A CA 1
ATOM 869 C C . VAL A 1 110 ? -2.107 4.940 2.648 1.00 98.75 110 VAL A C 1
ATOM 871 O O . VAL A 1 110 ? -2.299 3.727 2.597 1.00 98.75 110 VAL A O 1
ATOM 874 N N . ILE A 1 111 ? -2.031 5.706 1.564 1.00 98.44 111 ILE A N 1
ATOM 875 C CA . ILE A 1 111 ? -2.159 5.217 0.190 1.00 98.44 111 ILE A CA 1
ATOM 876 C C . ILE A 1 111 ? -0.805 5.383 -0.495 1.00 98.44 111 ILE A C 1
ATOM 878 O O . ILE A 1 111 ? -0.381 6.506 -0.763 1.00 98.44 111 ILE A O 1
ATOM 882 N N . GLY A 1 112 ? -0.123 4.272 -0.762 1.00 97.56 112 GLY A N 1
ATOM 883 C CA . GLY A 1 112 ? 1.067 4.238 -1.608 1.00 97.56 112 GLY A CA 1
ATOM 884 C C . GLY A 1 112 ? 0.672 4.153 -3.076 1.00 97.56 112 GLY A C 1
ATOM 885 O O . GLY A 1 112 ? -0.240 3.400 -3.418 1.00 97.56 112 GLY A O 1
ATOM 886 N N . ILE A 1 113 ? 1.350 4.915 -3.931 1.00 95.88 113 ILE A N 1
ATOM 887 C CA . ILE A 1 113 ? 1.007 5.059 -5.351 1.00 95.88 113 ILE A CA 1
ATOM 888 C C . ILE A 1 113 ? 2.200 4.636 -6.207 1.00 95.88 113 ILE A C 1
ATOM 890 O O . ILE A 1 113 ? 3.288 5.170 -6.011 1.00 95.88 113 ILE A O 1
ATOM 894 N N . ASP A 1 114 ? 1.971 3.729 -7.159 1.00 91.12 114 ASP A N 1
ATOM 895 C CA . ASP A 1 114 ? 2.848 3.517 -8.312 1.00 91.12 114 ASP A CA 1
ATOM 896 C C . ASP A 1 114 ? 2.289 4.349 -9.481 1.00 91.12 114 ASP A C 1
ATOM 898 O O . ASP A 1 114 ? 1.139 4.130 -9.886 1.00 91.12 114 ASP A O 1
ATOM 902 N N . PRO A 1 115 ? 3.051 5.340 -9.975 1.00 82.88 115 PRO A N 1
ATOM 903 C CA . PRO A 1 115 ? 2.637 6.221 -11.042 1.00 82.88 115 PRO A CA 1
ATOM 904 C C . PRO A 1 115 ? 2.807 5.541 -12.405 1.00 82.88 115 PRO A C 1
ATOM 906 O O . PRO A 1 115 ? 3.864 5.707 -13.049 1.00 82.88 115 PRO A O 1
#

Organism: NCBI:txid59843

Radius of gyration: 16.14 Å; chains: 1; bounding box: 37×25×46 Å

pLDDT: mean 93.59, std 3.93, range [76.56, 98.75]

Foldseek 3Di:
DDDDPPDPDRPHRDDKDKDKFAAAPPPWDADQAQLDPCQVVVLVLLCVQVVHDSVVSNVSRVDGDPDGPPGDHDPPDPDAAEAEDEDDVSDFQSNPVVVCNVVRNVGYIYMRIDD

Sequence (115 aa):
MREELNTAEPDNKRELMVQIWYPASPSAKGNKAPYDAYPDIFEDGYSQALHMPKMLFKNLGLIKTRAVEATELSDTAPAYPVLLFSHGFNGVKNQNTFQIEQLASHGYIVIGIDP

=== Feature glossary ===
The record interleaves many kinds of information about one protein. Here is each kind framed as the question it answers.

Q: What does the local fold look like, residue by residue?
A: A 3Di character summarizes, for each residue, the relative orientation of the Cα frame of its nearest spatial neighbor. Because it encodes fold topology rather than chemistry, 3Di alignments detect remote structural similarity that sequence alignment misses.

Q: Which residues are in helices, strands, or loops?
A: Secondary structure is the local, repeating backbone conformation. DSSP classifies it into eight states by reading the hydrogen-bond network: three helix types (H, G, I), two β types (E, B), two non-regular types (T, S), and unstructured coil (-).

Q: How big and how compact is the whole molecule?
A: Three whole-structure scalars: the radius of gyration (RMS distance of Cα from centroid, in Å), the count of Cα–Cα contacts (pairs closer than 8 Å and separated by more than four residues in sequence — i.e. tertiary, not local, contacts), and the bounding-box dimensions. Together they distinguish compact globular folds from extended fibres or disordered chains.

Q: How confident is the AlphaFold model at each residue?
A: For AlphaFold models, the B-factor field carries pLDDT — the model's own estimate of local accuracy on a 0–100 scale. Regions with pLDDT<50 should be treated as essentially unmodeled; they often correspond to intrinsically disordered segments.

Q: What family and function is it annotated with?
A: Functional annotations link the protein to curated databases. InterPro entries identify conserved domains and families by matching the sequence against member-database signatures (Pfam, PROSITE, CDD, …). Gene Ontology (GO) terms describe molecular function, biological process, and cellular component in a controlled vocabulary. CATH places the structure in a hierarchical fold classification (Class/Architecture/Topology/Homologous-superfamily). The organism is the source species.

Q: What known structures does this most resemble?
A: Nearest PDB neighbors are the top structural matches found by Foldseek when searching this structure against the entire Protein Data Bank. Each hit reports a TM-score (0 to 1; >0.5 almost always implies the same fold) and an E-value. These are *structural* homologs — they may share no detectable sequence similarity.

Q: Which residues are buried vs exposed?
A: Solvent-accessible surface area (SASA) is the area in Å² traced out by the centre of a 1.4 Å probe sphere (a water molecule) rolled over the protein's van der Waals surface (Shrake–Rupley / Lee–Richards construction). Buried residues have near-zero SASA; fully exposed residues can exceed 200 Å². The total SASA scales roughly with the number of surface residues.

Q: What are the backbone torsion angles?
A: φ (phi) and ψ (psi) are the two rotatable backbone dihedrals per residue: φ is the C(i-1)–N–Cα–C torsion, ψ is the N–Cα–C–N(i+1) torsion, both in degrees on (−180°, 180°]. α-helical residues cluster near (−60°, −45°); β-strand residues near (−120°, +130°). A Ramachandran plot is simply a scatter of (φ, ψ) for every residue.

Q: Are the domains correctly placed relative to each other?
A: Predicted aligned error is AlphaFold's pairwise confidence. Unlike pLDDT (per-residue), PAE is per-residue-pair and captures whether two parts of the structure are correctly placed relative to each other. Units are ångströms of expected positional error.

Q: What if only a Cα trace is available?
A: P-SEA three-state annotation labels each residue as helix, strand, or coil based purely on the geometry of the Cα trace. It serves as a fallback when the full backbone (and thus DSSP) is unavailable.

Q: What is the amino-acid chain?
A: This is the polypeptide sequence — one letter per residue, N-terminus first. Length ranges from a few dozen residues for small domains to over a thousand for large multi-domain proteins.

Q: What do the rendered images show?
A: The six renders are orthographic views along the three Cartesian axes in both directions. Representation (cartoon, sticks, or surface) and color scheme (sequence-rainbow or by-chain) vary across proteins so the training set covers all the common visualization conventions.

Q: What do the diagnostic plots show?
A: Plot images: a contact map (which residues are close in 3D, as an N×N binary image), a Ramachandran scatter (backbone torsion angles, revealing secondary-structure composition at a glance), and — for AlphaFold structures — a PAE heatmap (pairwise prediction confidence).

Q: How mobile is each atom in the crystal?
A: B-factor (Debye–Waller factor) reflects atomic displacement in the crystal lattice. It is an experimental observable (units Å²), not a prediction; low values mean the atom is pinned down, high values mean it moves or is heterogeneous across the crystal.

Q: Where is each backbone atom in 3D?
A: The mmCIF table is the protein's shape written out atom by atom. For each backbone N, Cα, C, and carbonyl O, it records an (x, y, z) coordinate triple in Å plus the residue type, chain letter, and residue number.